Protein AF-A0A7W1PHC2-F1 (afdb_monomer_lite)

pLDDT: mean 92.52, std 5.78, range [64.5, 98.44]

Structure (mmCIF, N/CA/C/O backbone):
data_AF-A0A7W1PHC2-F1
#
_entry.id   AF-A0A7W1PHC2-F1
#
loop_
_atom_site.group_PDB
_atom_site.id
_atom_site.type_symbol
_atom_site.label_atom_id
_atom_site.label_alt_id
_atom_site.label_comp_id
_atom_site.label_asym_id
_atom_site.label_entity_id
_atom_site.label_seq_id
_atom_site.pdbx_PDB_ins_code
_atom_site.Cartn_x
_atom_site.Cartn_y
_atom_site.Cartn_z
_atom_site.occupancy
_atom_site.B_iso_or_equiv
_atom_site.auth_seq_id
_atom_site.auth_comp_id
_atom_site.auth_asym_id
_atom_site.auth_atom_id
_atom_site.pdbx_PDB_model_num
ATOM 1 N N . MET A 1 1 ? 1.973 -13.129 -22.998 1.00 86.81 1 MET A N 1
ATOM 2 C CA . MET A 1 1 ? 1.917 -12.127 -21.911 1.00 86.81 1 MET A CA 1
ATOM 3 C C . MET A 1 1 ? 3.316 -11.560 -21.735 1.00 86.81 1 MET A C 1
ATOM 5 O O . MET A 1 1 ? 4.240 -12.350 -21.603 1.00 86.81 1 MET A O 1
ATOM 9 N N . ARG A 1 2 ? 3.486 -10.236 -21.818 1.00 92.12 2 ARG A N 1
ATOM 10 C CA . ARG A 1 2 ? 4.776 -9.561 -21.599 1.00 92.12 2 ARG A CA 1
ATOM 11 C C . ARG A 1 2 ? 4.822 -9.044 -20.162 1.00 92.12 2 ARG A C 1
ATOM 13 O O . ARG A 1 2 ? 3.827 -8.493 -19.702 1.00 92.12 2 ARG A O 1
ATOM 20 N N . VAL A 1 3 ? 5.952 -9.231 -19.486 1.00 95.06 3 VAL A N 1
ATOM 21 C CA . VAL A 1 3 ? 6.202 -8.738 -18.127 1.00 95.06 3 VAL A CA 1
ATOM 22 C C . VAL A 1 3 ? 7.495 -7.934 -18.164 1.00 95.06 3 VAL A C 1
ATOM 24 O O . VAL A 1 3 ? 8.513 -8.442 -18.624 1.00 95.06 3 VAL A O 1
ATOM 27 N N . ASP A 1 4 ? 7.428 -6.686 -17.713 1.00 93.75 4 ASP A N 1
ATOM 28 C CA . ASP A 1 4 ? 8.562 -5.770 -17.594 1.00 93.75 4 ASP A CA 1
ATOM 29 C C . ASP A 1 4 ? 8.705 -5.381 -16.103 1.00 93.75 4 ASP A C 1
ATOM 31 O O . ASP A 1 4 ? 7.715 -5.394 -15.366 1.00 93.75 4 ASP A O 1
ATOM 35 N N . VAL A 1 5 ? 9.918 -5.049 -15.645 1.00 93.56 5 VAL A N 1
ATOM 36 C CA . VAL A 1 5 ? 10.189 -4.625 -14.256 1.00 93.56 5 VAL A CA 1
ATOM 37 C C . VAL A 1 5 ? 10.831 -3.244 -14.267 1.00 93.56 5 VAL A C 1
ATOM 39 O O . VAL A 1 5 ? 11.847 -3.038 -14.926 1.00 93.56 5 VAL A O 1
ATOM 42 N N . HIS A 1 6 ? 10.251 -2.316 -13.507 1.00 91.81 6 HIS A N 1
ATOM 43 C CA . HIS A 1 6 ? 10.811 -0.989 -13.266 1.00 91.81 6 HIS A CA 1
ATOM 44 C C . HIS A 1 6 ? 11.365 -0.954 -11.841 1.00 91.81 6 HIS A C 1
ATOM 46 O O . HIS A 1 6 ? 10.630 -1.183 -10.881 1.00 91.81 6 HIS A O 1
ATOM 52 N N . PHE A 1 7 ? 12.666 -0.703 -11.704 1.00 91.50 7 PHE A N 1
ATOM 53 C CA . PHE A 1 7 ? 13.298 -0.527 -10.400 1.00 91.50 7 PHE A CA 1
ATOM 54 C C . PHE A 1 7 ? 13.251 0.948 -10.001 1.00 91.50 7 PHE A C 1
ATOM 56 O O . PHE A 1 7 ? 13.684 1.810 -10.763 1.00 91.50 7 PHE A O 1
ATOM 63 N N . GLY A 1 8 ? 12.762 1.223 -8.793 1.00 86.81 8 GLY A N 1
ATOM 64 C CA . GLY A 1 8 ? 12.563 2.586 -8.305 1.00 86.81 8 GLY A CA 1
ATOM 65 C C . GLY A 1 8 ? 11.246 3.205 -8.772 1.00 86.81 8 GLY A C 1
ATOM 66 O O . GLY A 1 8 ? 10.391 2.543 -9.360 1.00 86.81 8 GLY A O 1
ATOM 67 N N . LEU A 1 9 ? 11.067 4.487 -8.455 1.00 83.50 9 LEU A N 1
ATOM 68 C CA . LEU A 1 9 ? 9.884 5.230 -8.875 1.00 83.50 9 LEU A CA 1
ATOM 69 C C . LEU A 1 9 ? 9.968 5.537 -10.377 1.00 83.50 9 LEU A C 1
ATOM 71 O O . LEU A 1 9 ? 11.043 5.906 -10.856 1.00 83.50 9 LEU A O 1
ATOM 75 N N . PRO A 1 10 ? 8.855 5.421 -11.122 1.00 80.94 10 PRO A N 1
ATOM 76 C CA . PRO A 1 10 ? 8.829 5.841 -12.513 1.00 80.94 10 PRO A CA 1
ATOM 77 C C . PRO A 1 10 ? 9.095 7.348 -12.594 1.00 80.94 10 PRO A C 1
ATOM 79 O O . PRO A 1 10 ? 8.517 8.138 -11.847 1.00 80.94 10 PRO A O 1
ATOM 82 N N . THR A 1 11 ? 9.954 7.755 -13.524 1.00 80.00 11 THR A N 1
A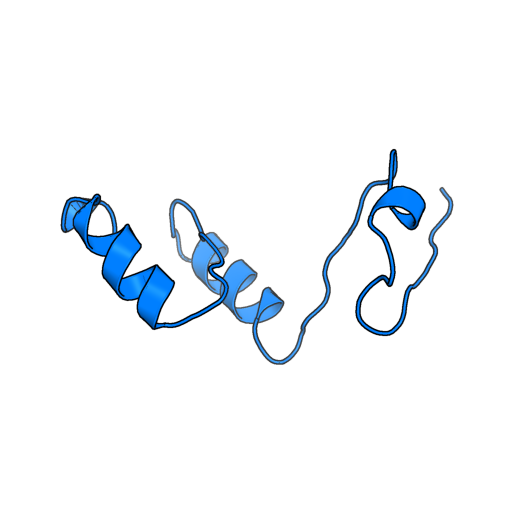TOM 83 C CA . THR A 1 11 ? 10.244 9.170 -13.805 1.00 80.00 11 THR A CA 1
ATOM 84 C C . THR A 1 11 ? 9.065 9.868 -14.484 1.00 80.00 11 THR A C 1
ATOM 86 O O . THR A 1 11 ? 8.949 11.090 -14.415 1.00 80.00 11 THR A O 1
ATOM 89 N N . SER A 1 12 ? 8.171 9.105 -15.126 1.00 86.62 12 SER A N 1
ATOM 90 C CA . SER A 1 12 ? 6.922 9.607 -15.694 1.00 86.62 12 SER A CA 1
ATOM 91 C C . SER A 1 12 ? 5.820 8.544 -15.711 1.00 86.62 12 SER A C 1
ATOM 93 O O . SER A 1 12 ? 6.073 7.348 -15.842 1.00 86.62 12 SER A O 1
ATOM 95 N N . THR A 1 13 ? 4.564 8.983 -15.649 1.00 83.75 13 THR A N 1
ATOM 96 C CA . THR A 1 13 ? 3.398 8.094 -15.784 1.00 83.75 13 THR A CA 1
ATOM 97 C C . THR A 1 13 ? 3.182 7.603 -17.219 1.00 83.75 13 THR A C 1
ATOM 99 O O . THR A 1 13 ? 2.509 6.594 -17.423 1.00 83.75 13 THR A O 1
ATOM 102 N N . ALA A 1 14 ? 3.778 8.270 -18.214 1.00 89.00 14 ALA A N 1
ATOM 103 C CA . ALA A 1 14 ? 3.658 7.911 -19.627 1.00 89.00 14 ALA A CA 1
ATOM 104 C C . ALA A 1 14 ? 4.233 6.518 -19.933 1.00 89.00 14 ALA A C 1
ATOM 106 O O . ALA A 1 14 ? 3.694 5.801 -20.772 1.00 89.00 14 ALA A O 1
ATOM 107 N N . GLU A 1 15 ? 5.275 6.100 -19.212 1.00 86.00 15 GLU A N 1
ATOM 108 C CA . GLU A 1 15 ? 5.896 4.775 -19.363 1.00 86.00 15 GLU A CA 1
ATOM 109 C C . GLU A 1 15 ? 4.957 3.624 -18.974 1.00 86.00 15 GLU A C 1
ATOM 111 O O . GLU A 1 15 ? 5.065 2.509 -19.493 1.00 86.00 15 GLU A O 1
ATOM 116 N N . LEU A 1 16 ? 4.010 3.904 -18.078 1.00 90.62 16 LEU A N 1
ATOM 117 C CA . LEU A 1 16 ? 3.070 2.931 -17.528 1.00 90.62 16 LEU A CA 1
ATOM 118 C C . LEU A 1 16 ? 1.686 3.002 -18.190 1.00 90.62 16 LEU A C 1
ATOM 120 O O . LEU A 1 16 ? 0.824 2.163 -17.920 1.00 90.62 16 LEU A O 1
ATOM 124 N N . ALA A 1 17 ? 1.461 3.985 -19.064 1.00 91.56 17 ALA A N 1
ATOM 125 C CA . ALA A 1 17 ? 0.172 4.212 -19.698 1.00 91.56 17 ALA A CA 1
ATOM 126 C C . ALA A 1 17 ? -0.284 2.989 -20.517 1.00 91.56 17 ALA A C 1
ATOM 128 O O . ALA A 1 17 ? 0.476 2.407 -21.291 1.00 91.56 17 ALA A O 1
ATOM 129 N N . GLY A 1 18 ? -1.550 2.593 -20.341 1.00 93.25 18 GLY A N 1
ATOM 130 C CA . GLY A 1 18 ? -2.152 1.457 -21.050 1.00 93.25 18 GLY A CA 1
ATOM 131 C C . GLY A 1 18 ? -1.687 0.073 -20.579 1.00 93.25 18 GLY A C 1
ATOM 132 O O . GLY A 1 18 ? -2.000 -0.922 -21.233 1.00 93.25 18 GLY A O 1
ATOM 133 N N . ARG A 1 19 ? -0.952 -0.017 -19.462 1.00 92.75 19 ARG A N 1
ATOM 134 C CA . ARG A 1 19 ? -0.456 -1.279 -18.893 1.00 92.75 19 ARG A CA 1
ATOM 135 C C . ARG A 1 19 ? -1.156 -1.614 -17.578 1.00 92.75 19 ARG A C 1
ATOM 137 O O . ARG A 1 19 ? -1.605 -0.735 -16.851 1.00 92.75 19 ARG A O 1
ATOM 144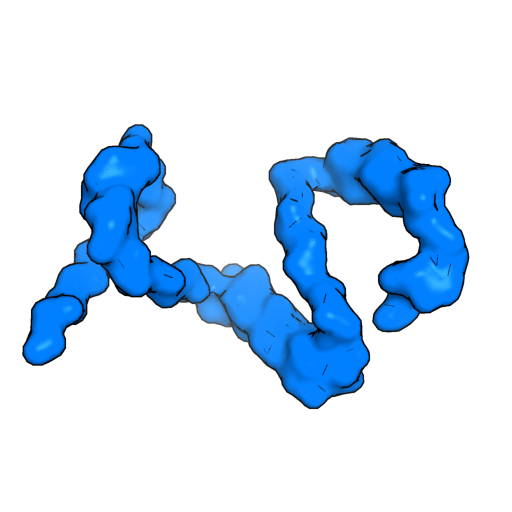 N N . VAL A 1 20 ? -1.196 -2.904 -17.250 1.00 95.25 20 VAL A N 1
ATOM 145 C CA . VAL A 1 20 ? -1.522 -3.366 -15.894 1.00 95.25 20 VAL A CA 1
ATOM 146 C C . VAL A 1 20 ? -0.261 -3.243 -15.044 1.00 95.25 20 VAL A C 1
ATOM 148 O O . VAL A 1 20 ? 0.768 -3.822 -15.392 1.00 95.25 20 VAL A O 1
ATOM 151 N N . VAL A 1 21 ? -0.339 -2.492 -13.945 1.00 94.12 21 VAL A N 1
ATOM 152 C CA . VAL A 1 21 ? 0.801 -2.216 -13.061 1.00 94.12 21 VAL A CA 1
ATOM 153 C C . VAL A 1 21 ? 0.585 -2.892 -11.713 1.00 94.12 21 VAL A C 1
ATOM 155 O O . VAL A 1 21 ? -0.423 -2.656 -11.051 1.00 94.12 21 VAL A O 1
ATOM 158 N N . ALA A 1 22 ? 1.555 -3.700 -11.289 1.00 95.06 22 ALA A N 1
ATOM 159 C CA . ALA A 1 22 ? 1.641 -4.209 -9.926 1.00 95.06 22 ALA A CA 1
ATOM 160 C C . ALA A 1 22 ? 2.672 -3.378 -9.149 1.00 95.06 22 ALA A C 1
ATOM 162 O O . ALA A 1 22 ? 3.860 -3.415 -9.463 1.00 95.06 22 ALA A O 1
ATOM 163 N N . VAL A 1 23 ? 2.219 -2.614 -8.152 1.00 94.56 23 VAL A N 1
ATOM 164 C CA . VAL A 1 23 ? 3.102 -1.824 -7.280 1.00 94.56 23 VAL A CA 1
ATOM 165 C C . VAL A 1 23 ? 3.669 -2.730 -6.190 1.00 94.56 23 VAL A C 1
ATOM 167 O O . VAL A 1 23 ? 2.907 -3.359 -5.456 1.00 94.56 23 VAL A O 1
ATOM 170 N N . ILE A 1 24 ? 4.999 -2.784 -6.076 1.00 95.62 24 ILE A N 1
ATOM 171 C CA . ILE A 1 24 ? 5.694 -3.630 -5.102 1.00 95.62 24 ILE A CA 1
ATOM 172 C C . ILE A 1 24 ? 6.500 -2.764 -4.136 1.00 95.62 24 ILE A C 1
ATOM 174 O O . ILE A 1 24 ? 7.518 -2.181 -4.492 1.00 95.62 24 ILE A O 1
ATOM 178 N N . ASP A 1 25 ? 6.054 -2.762 -2.885 1.00 95.62 25 ASP A N 1
ATOM 179 C CA . ASP A 1 25 ? 6.802 -2.293 -1.719 1.00 95.62 25 ASP A CA 1
ATOM 180 C C . ASP A 1 25 ? 6.597 -3.338 -0.618 1.00 95.62 25 ASP A C 1
ATOM 182 O O . ASP A 1 25 ? 5.629 -3.291 0.152 1.00 95.62 25 ASP A O 1
ATOM 186 N N . VAL A 1 26 ? 7.434 -4.377 -0.635 1.00 97.06 26 VAL A N 1
ATOM 187 C CA . VAL A 1 26 ? 7.284 -5.538 0.257 1.00 97.06 26 VAL A CA 1
ATOM 188 C C . VAL A 1 26 ? 7.463 -5.128 1.720 1.00 97.06 26 VAL A C 1
ATOM 190 O O . VAL A 1 26 ? 6.769 -5.651 2.593 1.00 97.06 26 VAL A O 1
ATOM 193 N N . LEU A 1 27 ? 8.366 -4.183 1.991 1.00 97.06 27 LEU A N 1
ATOM 194 C CA . LEU A 1 27 ? 8.777 -3.767 3.330 1.00 97.06 27 LEU A CA 1
ATOM 195 C C . LEU A 1 27 ? 8.534 -2.257 3.499 1.00 97.06 27 LEU A C 1
ATOM 197 O O . LEU A 1 27 ? 9.458 -1.461 3.398 1.00 97.06 27 LEU A O 1
ATOM 201 N N . ARG A 1 28 ? 7.313 -1.820 3.822 1.00 96.62 28 ARG A N 1
ATOM 202 C CA . ARG A 1 28 ? 6.157 -2.626 4.278 1.00 96.62 28 ARG A CA 1
ATOM 203 C C . ARG A 1 28 ? 4.829 -2.241 3.631 1.00 96.62 28 ARG A C 1
ATOM 205 O O . ARG A 1 28 ? 3.804 -2.791 4.041 1.00 96.62 28 ARG A O 1
ATOM 212 N N . ALA A 1 29 ? 4.800 -1.305 2.683 1.00 97.06 29 ALA A N 1
ATOM 213 C CA . ALA A 1 29 ? 3.542 -0.677 2.286 1.00 97.06 29 ALA A CA 1
ATOM 214 C C . ALA A 1 29 ? 2.573 -1.664 1.616 1.00 97.06 29 ALA A C 1
ATOM 216 O O . ALA A 1 29 ? 1.479 -1.889 2.131 1.00 97.06 29 ALA A O 1
ATOM 217 N N . SER A 1 30 ? 2.977 -2.318 0.523 1.00 97.62 30 SER A N 1
ATOM 218 C CA . SER A 1 30 ? 2.088 -3.230 -0.217 1.00 97.62 30 SER A CA 1
ATOM 219 C C . SER A 1 30 ? 1.682 -4.459 0.607 1.00 97.62 30 SER A C 1
ATOM 221 O O . SER A 1 30 ? 0.521 -4.860 0.566 1.00 97.62 30 SER A O 1
ATOM 223 N N . SER A 1 31 ? 2.584 -4.988 1.445 1.00 98.38 31 SER A N 1
ATOM 2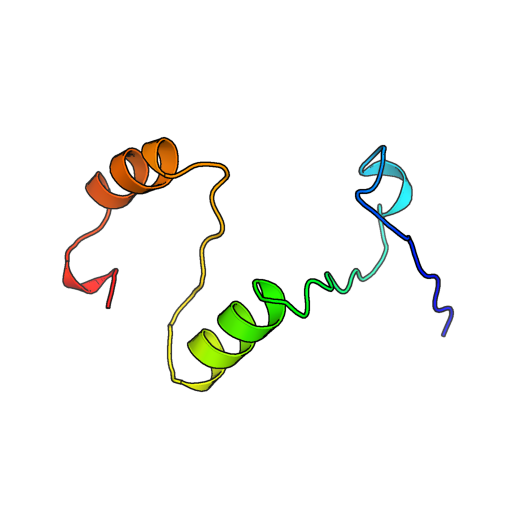24 C CA . SER A 1 31 ? 2.268 -6.076 2.383 1.00 98.38 31 SER A CA 1
ATOM 225 C C . SER A 1 31 ? 1.238 -5.654 3.435 1.00 98.38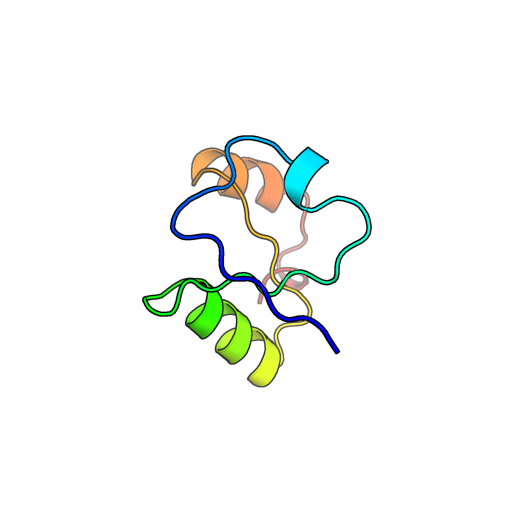 31 SER A C 1
ATOM 227 O O . SER A 1 31 ? 0.319 -6.411 3.740 1.00 98.38 31 SER A O 1
ATOM 229 N N . THR A 1 32 ? 1.351 -4.432 3.966 1.00 98.25 32 THR A N 1
ATOM 230 C CA . THR A 1 32 ? 0.386 -3.882 4.935 1.00 98.25 32 THR A CA 1
ATOM 231 C C . THR A 1 32 ? -0.980 -3.667 4.291 1.00 98.25 32 THR A C 1
ATOM 233 O O . THR A 1 32 ? -1.993 -4.032 4.882 1.00 98.25 32 THR A O 1
ATOM 236 N N . ILE A 1 33 ? -1.017 -3.128 3.068 1.00 98.12 33 ILE A N 1
ATOM 237 C CA . ILE A 1 33 ? -2.259 -2.934 2.305 1.00 98.12 33 ILE A CA 1
ATOM 238 C C . ILE A 1 33 ? -2.948 -4.282 2.065 1.00 98.12 33 ILE A C 1
ATOM 240 O O . ILE A 1 33 ? -4.134 -4.424 2.359 1.00 98.12 33 ILE A O 1
ATOM 244 N N . ALA A 1 34 ? -2.204 -5.281 1.581 1.00 98.19 34 ALA A N 1
ATOM 245 C CA . ALA A 1 34 ? -2.736 -6.617 1.334 1.00 98.19 34 ALA A CA 1
ATOM 246 C C . ALA A 1 34 ? -3.298 -7.254 2.614 1.00 98.19 34 ALA A C 1
ATOM 248 O O . ALA A 1 34 ? -4.413 -7.773 2.599 1.00 98.19 34 ALA A O 1
ATOM 249 N N . ALA A 1 35 ? -2.567 -7.163 3.729 1.00 98.44 35 ALA A N 1
ATOM 250 C CA . ALA A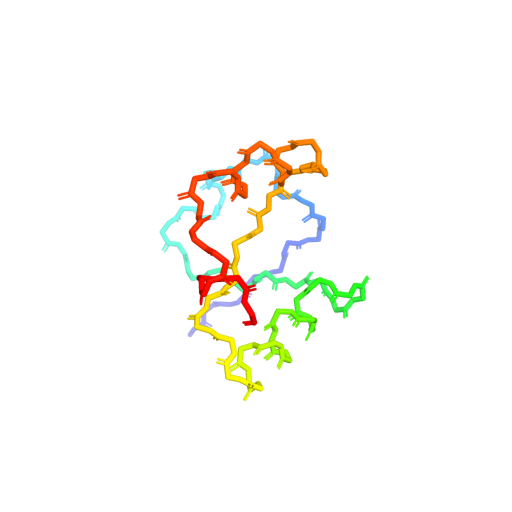 1 35 ? -3.018 -7.678 5.018 1.00 98.44 35 ALA A CA 1
ATOM 251 C C . ALA A 1 35 ? -4.276 -6.959 5.534 1.00 98.44 35 ALA A C 1
ATOM 253 O O . ALA A 1 35 ? -5.203 -7.619 5.995 1.00 98.44 35 ALA A O 1
ATOM 254 N N . ALA A 1 36 ? -4.343 -5.627 5.433 1.00 97.81 36 ALA A N 1
ATOM 255 C CA . ALA A 1 36 ? -5.505 -4.853 5.870 1.00 97.81 36 ALA A CA 1
ATOM 256 C C . ALA A 1 36 ? -6.772 -5.244 5.095 1.00 97.81 36 ALA A C 1
ATOM 258 O O . ALA A 1 36 ? -7.804 -5.530 5.700 1.00 97.81 36 ALA A O 1
ATOM 259 N N . LEU A 1 37 ? -6.678 -5.318 3.763 1.00 97.56 37 LEU A N 1
ATOM 260 C CA . LEU A 1 37 ? -7.795 -5.719 2.905 1.00 97.56 37 LEU A CA 1
ATOM 261 C C . LEU A 1 37 ? -8.205 -7.177 3.153 1.00 97.56 37 LEU A C 1
ATOM 263 O O . LEU A 1 37 ? -9.394 -7.468 3.258 1.00 97.56 37 LEU A O 1
ATOM 267 N N . HIS A 1 38 ? -7.237 -8.087 3.306 1.00 98.25 38 HIS A N 1
ATOM 268 C CA . HIS A 1 38 ? -7.506 -9.487 3.647 1.00 98.25 38 HIS A CA 1
ATOM 269 C C . HIS A 1 38 ? -8.246 -9.630 4.986 1.00 98.25 38 HIS A C 1
ATOM 271 O O . HIS A 1 38 ? -9.140 -10.463 5.110 1.00 98.25 38 HIS A O 1
ATOM 277 N N . ASN A 1 39 ? -7.919 -8.778 5.961 1.00 97.81 39 ASN A N 1
ATOM 278 C CA . ASN A 1 39 ? -8.535 -8.762 7.288 1.00 97.81 39 ASN A CA 1
ATOM 279 C C . ASN A 1 39 ? -9.849 -7.960 7.360 1.00 97.81 39 ASN A C 1
ATOM 281 O O . ASN A 1 39 ? -10.368 -7.743 8.453 1.00 97.81 39 ASN A O 1
ATOM 285 N N . GLY A 1 40 ? -10.406 -7.531 6.223 1.00 95.94 40 GLY A N 1
ATOM 286 C CA . GLY A 1 40 ? -11.745 -6.939 6.156 1.00 95.94 40 GLY A CA 1
ATOM 287 C C . GLY A 1 40 ? -11.796 -5.414 6.096 1.00 95.94 40 GLY A C 1
ATOM 288 O O . GLY A 1 40 ? -12.893 -4.854 6.147 1.00 95.94 40 GLY A O 1
ATOM 289 N N . ALA A 1 41 ? -10.663 -4.721 5.941 1.00 95.69 41 ALA A N 1
ATOM 290 C CA . ALA A 1 41 ? -10.697 -3.294 5.639 1.00 95.69 41 ALA A CA 1
ATOM 291 C C . ALA A 1 41 ? -11.466 -3.056 4.328 1.00 95.69 41 ALA A C 1
ATOM 293 O O . ALA A 1 41 ? -11.163 -3.654 3.295 1.00 95.69 41 ALA A O 1
ATOM 294 N N . ARG A 1 42 ? -12.449 -2.148 4.354 1.00 93.25 42 ARG A N 1
ATOM 295 C CA . ARG A 1 42 ? -13.269 -1.819 3.173 1.00 93.25 42 ARG A CA 1
ATOM 296 C C . ARG A 1 42 ? -12.435 -1.226 2.037 1.00 93.25 42 ARG A C 1
ATOM 298 O O . ARG A 1 42 ? -12.702 -1.488 0.868 1.00 93.25 42 ARG A O 1
ATOM 305 N N . ALA A 1 43 ? -11.472 -0.381 2.386 1.00 93.94 43 ALA A N 1
ATOM 306 C CA . ALA A 1 43 ? -10.566 0.274 1.457 1.00 93.94 43 ALA A CA 1
ATOM 307 C C . ALA A 1 43 ? -9.303 0.729 2.194 1.00 93.94 43 ALA A C 1
ATOM 309 O O . ALA A 1 43 ? 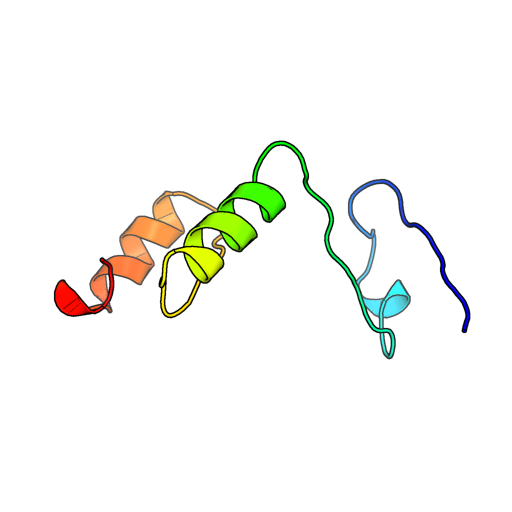-9.331 0.962 3.402 1.00 93.94 43 ALA A O 1
ATOM 310 N N . VAL A 1 44 ? -8.220 0.924 1.443 1.00 95.19 44 VAL A N 1
ATOM 311 C CA . VAL A 1 44 ? -7.016 1.614 1.912 1.00 95.19 44 VAL A CA 1
ATOM 312 C C . VAL A 1 44 ? -6.778 2.811 1.001 1.00 95.19 44 VAL A C 1
ATOM 314 O O . VAL A 1 44 ? -6.699 2.653 -0.216 1.00 95.19 44 VAL A O 1
ATOM 317 N N . VAL A 1 45 ? -6.688 4.006 1.584 1.00 93.88 45 VAL A N 1
ATOM 318 C CA . VAL A 1 45 ? -6.445 5.254 0.850 1.00 93.88 45 VAL A CA 1
ATOM 319 C C . VAL A 1 45 ? -5.022 5.726 1.162 1.00 93.88 45 VAL A C 1
ATOM 321 O O . VAL A 1 45 ? -4.804 6.270 2.245 1.00 93.88 45 VAL A O 1
ATOM 324 N N . PRO A 1 46 ? -4.043 5.496 0.270 1.00 94.81 46 PRO A N 1
ATOM 325 C CA . PRO A 1 46 ? -2.698 6.030 0.446 1.00 94.81 46 PRO A CA 1
ATOM 326 C C . PRO A 1 46 ? -2.716 7.554 0.280 1.00 94.81 46 PRO A C 1
ATOM 328 O O . PRO A 1 46 ? -3.365 8.075 -0.628 1.00 94.81 46 PRO A O 1
ATOM 331 N N . LEU A 1 47 ? -2.011 8.251 1.168 1.00 95.56 47 LEU A N 1
ATOM 332 C CA . LEU A 1 47 ? -1.857 9.708 1.186 1.00 95.56 47 LEU A CA 1
ATOM 333 C C . LEU A 1 47 ? -0.370 10.043 1.295 1.00 95.56 47 LEU A C 1
ATOM 335 O O . LEU A 1 47 ? 0.408 9.226 1.795 1.00 95.56 47 LEU A O 1
ATOM 339 N N . GLU A 1 48 ? 0.023 11.215 0.808 1.00 94.69 48 GLU A N 1
ATOM 340 C CA . GLU A 1 48 ? 1.434 11.578 0.653 1.00 94.69 48 GLU A CA 1
ATOM 341 C C . GLU A 1 48 ? 2.104 11.873 1.999 1.00 94.69 48 GLU A C 1
ATOM 343 O O . GLU A 1 48 ? 3.273 11.543 2.203 1.00 94.69 48 GLU A O 1
ATOM 348 N N . SER A 1 49 ? 1.366 12.473 2.937 1.00 96.56 49 SER A N 1
ATOM 349 C CA . SER A 1 49 ? 1.924 12.912 4.216 1.00 96.56 49 SER A CA 1
ATOM 350 C C . SER A 1 49 ? 0.968 12.732 5.400 1.00 96.56 49 SER A C 1
ATOM 352 O O . SER A 1 49 ? -0.254 12.698 5.225 1.00 96.56 49 SER A O 1
ATOM 354 N N . PRO A 1 50 ? 1.498 12.674 6.638 1.00 95.31 50 PRO A N 1
ATOM 355 C CA . PRO A 1 50 ? 0.674 12.660 7.846 1.00 95.31 50 PRO A CA 1
ATOM 356 C C . PRO A 1 50 ? -0.261 13.873 7.971 1.00 95.31 50 PRO A C 1
ATOM 358 O O . PRO A 1 50 ? -1.393 13.729 8.431 1.00 95.31 50 PRO A O 1
ATOM 361 N N . ASP A 1 51 ? 0.169 15.055 7.528 1.00 97.00 51 ASP A N 1
ATOM 362 C CA . ASP A 1 51 ? -0.655 16.270 7.580 1.00 97.00 51 ASP A CA 1
ATOM 363 C C . ASP A 1 51 ? -1.859 16.176 6.631 1.00 97.00 51 ASP A C 1
ATOM 365 O O . ASP A 1 51 ? -2.977 16.585 6.977 1.00 97.00 51 ASP A O 1
ATOM 369 N N . GLU A 1 52 ? -1.665 15.571 5.454 1.00 96.12 52 GLU A N 1
ATOM 370 C CA . GLU A 1 52 ? -2.757 15.265 4.528 1.00 96.12 52 GLU A CA 1
ATOM 371 C C . GLU A 1 52 ? -3.737 14.262 5.153 1.00 96.12 52 GLU A C 1
ATOM 373 O O . GLU A 1 52 ? -4.951 14.460 5.073 1.00 96.12 52 GLU A O 1
ATOM 378 N N . VAL A 1 53 ? -3.230 13.236 5.847 1.00 94.75 53 VAL A N 1
ATOM 379 C CA . VAL A 1 53 ? -4.056 12.264 6.583 1.00 94.75 53 VAL A CA 1
ATOM 380 C C . VAL A 1 53 ? -4.940 12.981 7.602 1.00 94.75 53 VAL A C 1
ATOM 382 O O . VAL A 1 53 ? -6.160 12.826 7.565 1.00 94.75 53 VAL A O 1
ATOM 385 N N . VAL A 1 54 ? -4.362 13.814 8.472 1.00 93.75 54 VAL A N 1
ATOM 386 C CA . VAL A 1 54 ? -5.118 14.559 9.496 1.00 93.75 54 VAL A CA 1
ATOM 387 C C . VAL A 1 54 ? -6.175 15.460 8.862 1.00 93.75 54 VAL A C 1
ATOM 389 O O . VAL A 1 54 ? -7.292 15.570 9.373 1.00 93.75 54 VAL A O 1
ATOM 392 N N . THR A 1 55 ? -5.842 16.102 7.746 1.00 95.06 55 THR A N 1
ATOM 393 C CA . THR A 1 55 ? -6.769 16.981 7.030 1.00 95.06 55 THR A CA 1
ATOM 394 C C . THR A 1 55 ? -7.930 16.193 6.436 1.00 95.06 55 THR A C 1
ATOM 396 O O . THR A 1 55 ? -9.089 16.550 6.650 1.00 95.06 55 THR A O 1
ATOM 399 N N . ARG A 1 56 ? -7.639 15.094 5.738 1.00 92.62 56 ARG A N 1
ATOM 400 C CA . ARG A 1 56 ? -8.638 14.294 5.026 1.00 92.62 56 ARG A CA 1
ATOM 401 C C . ARG A 1 56 ? -9.528 13.495 5.976 1.00 92.62 56 ARG A C 1
ATOM 403 O O . ARG A 1 56 ? -10.720 13.368 5.711 1.00 92.62 56 ARG A O 1
ATOM 410 N N . LEU A 1 57 ? -8.996 13.039 7.112 1.00 91.94 57 LEU A N 1
ATOM 411 C CA . LEU A 1 57 ? -9.753 12.337 8.157 1.00 91.94 57 LEU A CA 1
ATOM 412 C C . LEU A 1 57 ? -10.928 13.153 8.709 1.00 91.94 57 LEU A C 1
ATOM 414 O O . LEU A 1 57 ? -11.939 12.570 9.084 1.00 91.94 57 LEU A O 1
ATOM 418 N N . LYS A 1 58 ? -10.842 14.489 8.718 1.00 92.62 58 LYS A N 1
ATOM 419 C CA . LYS A 1 58 ? -11.935 15.362 9.187 1.00 92.62 58 LYS A CA 1
ATOM 420 C C . LYS A 1 58 ? -13.206 15.256 8.338 1.00 92.62 58 LYS A C 1
ATOM 422 O O . LYS A 1 58 ? -14.271 15.630 8.816 1.00 92.62 58 LYS A O 1
ATOM 427 N N . ALA A 1 59 ? -13.098 14.774 7.098 1.00 92.62 59 ALA A N 1
ATOM 428 C CA . ALA A 1 59 ? -14.236 14.565 6.206 1.00 92.62 59 ALA A CA 1
ATOM 429 C C . ALA A 1 59 ? -14.936 13.209 6.414 1.00 92.62 59 ALA A C 1
ATOM 431 O O . ALA A 1 59 ? -15.970 12.966 5.796 1.00 92.62 59 ALA A O 1
ATOM 432 N N . PHE A 1 60 ? -14.388 12.331 7.257 1.00 90.12 60 PHE A N 1
ATOM 433 C CA . PHE A 1 60 ? -14.924 10.998 7.511 1.00 90.12 60 PHE A CA 1
ATOM 434 C C . PHE A 1 60 ? -15.623 10.927 8.868 1.00 90.12 60 PHE A C 1
ATOM 436 O O . PHE A 1 60 ? -15.166 11.505 9.859 1.00 90.12 60 PHE A O 1
ATOM 443 N N . ALA A 1 61 ? -16.719 10.174 8.935 1.00 91.31 61 ALA A N 1
ATOM 444 C CA . ALA A 1 61 ? -17.283 9.783 10.213 1.00 91.31 61 ALA A CA 1
ATOM 445 C C . ALA A 1 61 ? -16.361 8.761 10.889 1.00 91.31 61 ALA A C 1
ATOM 447 O O . ALA A 1 61 ? -15.621 8.017 10.246 1.00 91.31 61 ALA A O 1
ATOM 448 N N . ARG A 1 62 ? -16.441 8.667 12.218 1.00 85.94 62 ARG A N 1
ATOM 449 C CA . ARG A 1 62 ? -15.619 7.720 12.985 1.00 85.94 62 ARG A CA 1
ATOM 450 C C . ARG A 1 62 ? -15.869 6.258 12.584 1.00 85.94 62 ARG A C 1
ATOM 452 O O . ARG A 1 62 ? -14.969 5.442 12.691 1.00 85.94 62 ARG A O 1
ATOM 459 N N . SER A 1 63 ? -17.074 5.947 12.104 1.00 89.19 63 SER A N 1
ATOM 460 C CA . SER A 1 63 ? -17.457 4.638 11.559 1.00 89.19 63 SER A CA 1
ATOM 461 C C . SER A 1 63 ? -16.812 4.313 10.212 1.00 89.19 63 SER A C 1
ATOM 463 O O . SER A 1 63 ? -16.786 3.151 9.815 1.00 89.19 63 SER A O 1
ATOM 465 N N . ASP A 1 64 ? -16.312 5.317 9.492 1.00 86.19 64 ASP A N 1
ATOM 466 C CA . ASP A 1 64 ? -15.717 5.116 8.172 1.00 86.19 64 ASP A CA 1
ATOM 467 C C . ASP A 1 64 ? -14.254 4.669 8.262 1.00 86.19 64 ASP A C 1
ATOM 469 O O . ASP A 1 64 ? -13.730 4.156 7.270 1.00 86.19 64 ASP A O 1
ATOM 473 N N . VAL A 1 65 ? -13.628 4.852 9.431 1.00 80.19 65 VAL A N 1
ATOM 474 C CA . VAL A 1 65 ? -12.196 4.674 9.704 1.00 80.19 65 VAL A CA 1
ATOM 475 C C . VAL A 1 65 ? -12.032 3.705 10.881 1.00 80.19 65 VAL A C 1
ATOM 477 O O . VAL A 1 65 ? -11.794 4.123 12.014 1.00 80.19 65 VAL A O 1
ATOM 480 N N . VAL A 1 66 ? -12.231 2.411 10.628 1.00 64.50 66 VAL A N 1
ATOM 481 C CA . VAL A 1 66 ? -12.086 1.335 11.625 1.00 64.50 66 VAL A CA 1
ATOM 482 C C . VAL A 1 66 ? -11.425 0.130 10.981 1.00 64.50 66 VAL A C 1
ATOM 484 O O . VAL A 1 66 ? -11.803 -0.178 9.826 1.00 64.50 66 VAL A O 1
#

Foldseek 3Di:
DDDDDDDDDDPDCVVCPPHDDDDDDVVPPVVVQVVCVVVPLPHDDDDDDPVVVVVVCVVDDPVNPD

Radius of gyration: 15.31 Å; chains: 1; bounding box: 31×29×35 Å

Secondary structure (DSSP, 8-state):
-------SS-S-GGGGTTS------TTTHHHHHHHHHHTT-S-----S-HHHHHHHHTTS-GGG--

Sequence (66 aa):
MRVDVHFGLPTSTAELAGRVVAVIDVLRASSTIAAALHNGARAVVPLESPDEVVTRLKAFARSDVV